Protein AF-A0A0F9A508-F1 (afdb_monomer)

Secondary structure (DSSP, 8-state):
-EEEEEEEEEEESB-TTSPBPB-TTS-B--EEEEEEGGGTTS-EEEE--GGGTT--TT-EEEEEEEEETTEEEEEPPPHHHHHHHHHHHHHHHHHHHHHHHHT-TTS--------PPPP-

pLDDT: mean 88.31, std 13.85, range [51.56, 98.31]

Solvent-accessible surface area (backbone atoms only — not comparable to full-atom values): 7259 Å² total; per-residue (Å²): 126,45,80,42,39,30,67,36,73,44,77,41,45,47,49,98,87,67,47,73,35,58,47,100,87,66,48,75,46,35,42,29,37,30,29,26,69,84,54,52,89,48,62,37,36,33,76,54,45,83,94,55,65,82,69,48,62,73,41,75,47,67,29,39,76,48,78,59,87,94,45,39,32,43,44,76,70,48,73,66,57,56,50,49,57,51,48,55,49,52,54,50,52,50,52,51,52,49,48,55,58,71,71,46,84,79,78,76,70,78,91,70,81,86,77,79,84,79,84,132

Radius of gyration: 27.11 Å; Cα contacts (8 Å, |Δi|>4): 159; chains: 1; bounding box: 56×32×94 Å

Foldseek 3Di:
DDKWAFAAKDKDQADPVRHGDADPVGDGFIKIWTDTPVNHPAIAIETDDPVCVPDDHGDIADWDWDDDPSYIYTDHDDPVNVVVVVVVVVVVVVVVVVCVVVVPPPPPPVPDDPPPDDDD

Sequence (120 aa):
MEKITITKVYRSNKDKKGILLTTSDGREYTRLALKTREHGDSWVSGFGNDKNASWKEGDIVEVVIEKKGQYINFSVPKEKDITMERLDKIEADIKELKNLINGNPAMIKDDRDTIEEVPF

Nearest PDB structures (foldseek):
  8s4s-assembly1_B  TM=3.503E-01  e=4.079E-02  Enterococcus faecalis
  2z6k-assembly1_A  TM=4.865E-01  e=4.433E+00  Homo sapiens
  7am1-assembly1_A  TM=5.044E-01  e=2.213E+00  Saccharomyces cerevisiae S288C
  5m3k-assembly1_E  TM=4.630E-01  e=3.726E+00  Pseudomonas protegens Pf-5

Structure (mmCIF, N/CA/C/O backbone):
data_AF-A0A0F9A508-F1
#
_entry.id   AF-A0A0F9A508-F1
#
loop_
_atom_site.group_PDB
_atom_site.id
_atom_site.type_symbol
_atom_site.label_atom_id
_atom_site.label_alt_id
_atom_site.label_comp_id
_atom_site.label_asym_id
_atom_site.label_entity_id
_atom_site.label_seq_id
_atom_site.pdbx_PDB_ins_code
_atom_site.Cartn_x
_atom_site.Cartn_y
_atom_site.Cartn_z
_atom_site.occupancy
_atom_site.B_iso_or_equiv
_atom_site.auth_seq_id
_atom_site.auth_comp_id
_atom_site.auth_asym_id
_atom_site.auth_atom_id
_atom_site.pdbx_PDB_model_num
ATOM 1 N N . MET A 1 1 ? 7.909 2.467 -8.683 1.00 90.62 1 MET A N 1
ATOM 2 C CA . MET A 1 1 ? 6.916 1.926 -7.719 1.00 90.62 1 MET A CA 1
ATOM 3 C C . MET A 1 1 ? 7.499 0.677 -7.056 1.00 90.62 1 MET A C 1
ATOM 5 O O . MET A 1 1 ? 8.595 0.281 -7.436 1.00 90.62 1 MET A O 1
ATOM 9 N N . GLU A 1 2 ? 6.852 0.090 -6.044 1.00 94.38 2 GLU A N 1
ATOM 10 C CA . GLU A 1 2 ? 7.335 -1.119 -5.353 1.00 94.38 2 GLU A CA 1
ATOM 11 C C . GLU A 1 2 ? 6.263 -2.218 -5.348 1.00 94.38 2 GLU A C 1
ATOM 13 O O . GLU A 1 2 ? 5.093 -1.959 -5.059 1.00 94.38 2 GLU A O 1
ATOM 18 N N . LYS A 1 3 ? 6.665 -3.454 -5.670 1.00 96.56 3 LYS A N 1
ATOM 19 C CA . LYS A 1 3 ? 5.814 -4.641 -5.534 1.00 96.56 3 LYS A CA 1
ATOM 20 C C . LYS A 1 3 ? 5.960 -5.202 -4.128 1.00 96.56 3 LYS A C 1
ATOM 22 O O . LYS A 1 3 ? 7.069 -5.530 -3.720 1.00 96.56 3 LYS A O 1
ATOM 27 N N . ILE A 1 4 ? 4.839 -5.352 -3.435 1.00 97.25 4 ILE A N 1
ATOM 28 C CA . ILE A 1 4 ? 4.780 -5.887 -2.076 1.00 97.25 4 ILE A CA 1
ATOM 29 C C . ILE A 1 4 ? 3.871 -7.111 -2.011 1.00 97.25 4 ILE A C 1
ATOM 31 O O . ILE A 1 4 ? 2.862 -7.196 -2.713 1.00 97.25 4 ILE A O 1
ATOM 35 N N . THR A 1 5 ? 4.211 -8.044 -1.130 1.00 98.31 5 THR A N 1
ATOM 36 C CA . THR A 1 5 ? 3.437 -9.251 -0.848 1.00 98.31 5 THR A CA 1
ATOM 37 C C . THR A 1 5 ? 2.717 -9.079 0.480 1.00 98.31 5 THR A C 1
ATOM 39 O O . THR A 1 5 ? 3.358 -8.994 1.531 1.00 98.31 5 THR A O 1
ATOM 42 N N . ILE A 1 6 ? 1.387 -9.055 0.463 1.00 98.31 6 ILE A N 1
ATOM 43 C CA . ILE A 1 6 ? 0.576 -8.836 1.662 1.00 98.31 6 ILE A CA 1
ATOM 44 C C . ILE A 1 6 ? 0.590 -10.092 2.537 1.00 98.31 6 ILE A C 1
ATOM 46 O O . ILE A 1 6 ? 0.216 -11.176 2.100 1.00 98.31 6 ILE A O 1
ATOM 50 N N . THR A 1 7 ? 0.974 -9.944 3.803 1.00 98.31 7 THR A N 1
ATOM 51 C CA . THR A 1 7 ? 0.959 -11.030 4.798 1.00 98.31 7 THR A CA 1
ATOM 52 C C . THR A 1 7 ? -0.114 -10.845 5.861 1.00 98.31 7 THR A C 1
ATOM 54 O O . THR A 1 7 ? -0.516 -11.821 6.482 1.00 98.31 7 THR A O 1
ATOM 57 N N . LYS A 1 8 ? -0.590 -9.612 6.079 1.00 98.12 8 LYS A N 1
ATOM 58 C CA . LYS A 1 8 ? -1.731 -9.324 6.956 1.00 98.12 8 LYS A CA 1
ATOM 59 C C . LYS A 1 8 ? -2.471 -8.077 6.507 1.00 98.12 8 LYS A C 1
ATOM 61 O O . LYS A 1 8 ? -1.827 -7.091 6.153 1.00 98.12 8 LYS A O 1
ATOM 66 N N . VAL A 1 9 ? -3.800 -8.089 6.601 1.00 97.75 9 VAL A N 1
ATOM 67 C CA . VAL A 1 9 ? -4.651 -6.928 6.294 1.00 97.75 9 VAL A CA 1
ATOM 68 C C . VAL A 1 9 ? -5.417 -6.483 7.532 1.00 97.75 9 VAL A C 1
ATOM 70 O O . VAL A 1 9 ? -6.049 -7.284 8.215 1.00 97.75 9 VAL A O 1
ATOM 73 N N . TYR A 1 10 ? -5.400 -5.183 7.807 1.00 97.00 10 TYR A N 1
ATOM 74 C CA . TYR A 1 10 ? -6.222 -4.563 8.837 1.00 97.00 10 TYR A CA 1
ATOM 75 C C . TYR A 1 10 ? -6.935 -3.330 8.280 1.00 97.00 10 TYR A C 1
ATOM 77 O O . TYR A 1 10 ? -6.307 -2.447 7.695 1.00 97.00 10 TYR A O 1
ATOM 85 N N . ARG A 1 11 ? -8.253 -3.256 8.492 1.00 96.75 11 ARG A N 1
ATOM 86 C CA . ARG A 1 11 ? -9.100 -2.129 8.085 1.00 96.75 11 ARG A CA 1
ATOM 87 C C . ARG A 1 11 ? -9.867 -1.596 9.284 1.00 96.75 11 ARG A C 1
ATOM 89 O O . ARG A 1 11 ? -10.423 -2.374 10.053 1.00 96.75 11 ARG A O 1
ATOM 96 N N . SER A 1 12 ? -9.906 -0.278 9.439 1.00 96.50 12 SER A N 1
ATOM 97 C CA . SER A 1 12 ? -10.772 0.377 10.423 1.00 96.50 12 SER A CA 1
ATOM 98 C C . SER A 1 12 ? -11.120 1.787 9.977 1.00 96.50 12 SER A C 1
ATOM 100 O O . SER A 1 12 ? -10.249 2.516 9.513 1.00 96.50 12 SER A O 1
ATOM 102 N N . ASN A 1 13 ? -12.373 2.184 10.165 1.00 96.44 13 ASN A N 1
ATOM 103 C CA . ASN A 1 13 ? -12.838 3.565 10.022 1.00 96.44 13 ASN A CA 1
ATOM 104 C C . ASN A 1 13 ? -12.975 4.278 11.376 1.00 96.44 13 ASN A C 1
ATOM 106 O O . ASN A 1 13 ? -13.421 5.419 11.422 1.00 96.44 13 ASN A O 1
ATOM 110 N N . LYS A 1 14 ? -12.613 3.610 12.476 1.00 96.00 14 LYS A N 1
ATOM 111 C CA . LYS A 1 14 ? -12.703 4.142 13.837 1.00 96.00 14 LYS A CA 1
ATOM 112 C C . LYS A 1 14 ? -11.381 4.022 14.584 1.00 96.00 14 LYS A C 1
ATOM 114 O O . LYS A 1 14 ? -10.562 3.134 14.313 1.00 96.00 14 LYS A O 1
ATOM 119 N N . ASP A 1 15 ? -11.186 4.922 15.536 1.00 92.50 15 ASP A N 1
ATOM 120 C CA . ASP A 1 15 ? -10.102 4.865 16.506 1.00 92.50 15 ASP A CA 1
ATOM 121 C C . ASP A 1 15 ? -10.411 3.888 17.662 1.00 92.50 15 ASP A C 1
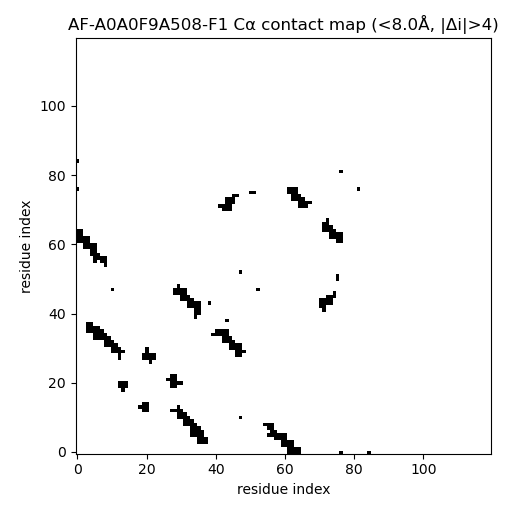ATOM 123 O O . ASP A 1 15 ? -11.439 3.208 17.690 1.00 92.50 15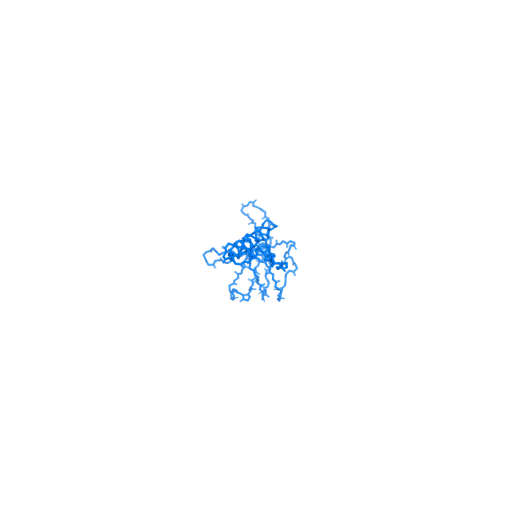 ASP A O 1
ATOM 127 N N . LYS A 1 16 ? -9.507 3.811 18.647 1.00 91.06 16 LYS A N 1
ATOM 128 C CA . LYS A 1 16 ? -9.655 2.926 19.819 1.00 91.06 16 LYS A CA 1
ATOM 129 C C . LYS A 1 16 ? -10.833 3.296 20.733 1.00 91.06 16 LYS A C 1
ATOM 131 O O . LYS A 1 16 ? -11.231 2.471 21.546 1.00 91.06 16 LYS A O 1
ATOM 136 N N . LYS A 1 17 ? -11.350 4.522 20.637 1.00 93.38 17 LYS A N 1
ATOM 137 C CA . LYS A 1 17 ? -12.487 5.031 21.414 1.00 93.38 17 LYS A CA 1
ATOM 138 C C . LYS A 1 17 ? -13.805 4.922 20.638 1.00 93.38 17 LYS A C 1
ATOM 140 O O . LYS A 1 17 ? -14.846 5.303 21.160 1.00 93.38 17 LYS A O 1
ATOM 145 N N . GLY A 1 18 ? -13.770 4.400 19.409 1.00 92.31 18 GLY A N 1
ATOM 146 C CA . GLY A 1 18 ? -14.934 4.274 18.536 1.00 92.31 18 GLY A CA 1
ATOM 147 C C . GLY A 1 18 ? -15.273 5.543 17.750 1.00 92.31 18 GLY A C 1
ATOM 148 O O . GLY A 1 18 ? -16.313 5.569 17.090 1.00 92.31 18 GLY A O 1
ATOM 149 N N . ILE A 1 19 ? -14.415 6.568 17.789 1.00 93.25 19 ILE A N 1
ATOM 150 C CA . ILE A 1 19 ? -14.590 7.823 17.050 1.00 93.25 19 ILE A CA 1
ATOM 151 C C . ILE A 1 19 ? -14.167 7.602 15.597 1.00 93.25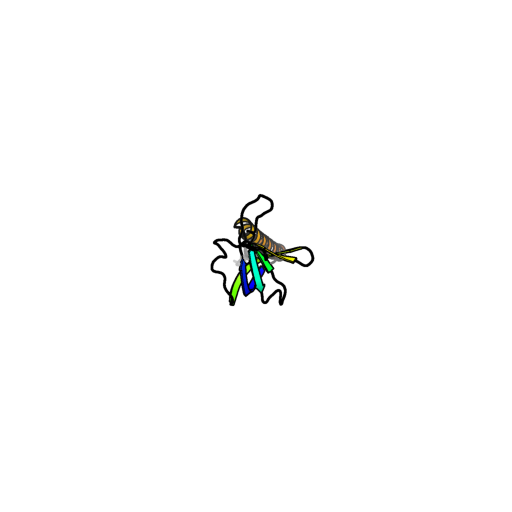 19 ILE A C 1
ATOM 153 O O . ILE A 1 19 ? -13.159 6.941 15.340 1.00 93.25 19 ILE A O 1
ATOM 157 N N . LEU A 1 20 ? -14.938 8.135 14.645 1.00 96.38 20 LEU A N 1
ATOM 158 C CA . LEU A 1 20 ? -14.635 8.028 13.217 1.00 96.38 20 LEU A CA 1
ATOM 159 C C . LEU A 1 20 ? -13.305 8.707 12.883 1.00 96.38 20 LEU A C 1
ATOM 161 O O . LEU A 1 20 ? -12.988 9.785 13.383 1.00 96.38 20 LEU A O 1
ATOM 165 N N . LEU A 1 21 ? -12.523 8.053 12.031 1.00 94.75 21 LEU A N 1
ATOM 166 C CA . LEU A 1 21 ? -11.269 8.594 11.535 1.00 94.75 21 LEU A CA 1
ATOM 167 C C . LEU A 1 21 ? -11.562 9.649 10.472 1.00 94.75 21 LEU A C 1
ATOM 169 O O . LEU A 1 21 ? -12.164 9.343 9.443 1.00 94.75 21 LEU A O 1
ATOM 173 N N . THR A 1 22 ? -11.091 10.870 10.709 1.00 95.69 22 THR A N 1
ATOM 174 C CA . THR A 1 22 ? -11.237 11.995 9.786 1.00 95.69 22 THR A CA 1
ATOM 175 C C . THR A 1 22 ? -9.880 12.524 9.339 1.00 95.69 22 THR A C 1
ATOM 177 O O . THR A 1 22 ? -8.893 12.514 10.080 1.00 95.69 22 THR A O 1
ATOM 180 N N . THR A 1 23 ? -9.803 12.933 8.080 1.00 92.62 23 THR A N 1
ATOM 181 C CA . THR A 1 23 ? -8.659 13.645 7.514 1.00 92.62 23 THR A CA 1
ATOM 182 C C . THR A 1 23 ? -8.593 15.071 8.064 1.00 92.62 23 THR A C 1
ATOM 184 O O . THR A 1 23 ? -9.525 15.558 8.703 1.00 92.62 23 THR A O 1
ATOM 187 N N . SER A 1 24 ? -7.493 15.780 7.802 1.00 91.00 24 SER A N 1
ATOM 188 C CA . SER A 1 24 ? -7.312 17.166 8.262 1.00 91.00 24 SER A CA 1
ATOM 189 C C . SER A 1 24 ? -8.373 18.137 7.734 1.00 91.00 24 SER A C 1
ATOM 191 O O . SER A 1 24 ? -8.638 19.152 8.363 1.00 91.00 24 SER A O 1
ATOM 193 N N . ASP A 1 25 ? -8.974 17.832 6.584 1.00 93.00 25 ASP A N 1
ATOM 194 C CA . ASP A 1 25 ? -10.078 18.575 5.971 1.00 93.00 25 ASP A CA 1
ATOM 195 C C . ASP A 1 25 ? -11.470 18.046 6.373 1.00 93.00 25 ASP A C 1
ATOM 197 O O . ASP A 1 25 ? -12.475 18.467 5.810 1.00 93.00 25 ASP A O 1
ATOM 201 N N . GLY A 1 26 ? -11.547 17.134 7.349 1.00 92.75 26 GLY A N 1
ATOM 202 C CA . GLY A 1 26 ? -12.799 16.682 7.962 1.00 92.75 26 GLY A CA 1
ATOM 203 C C . GLY A 1 26 ? -13.508 15.523 7.259 1.00 92.75 26 GLY A C 1
ATOM 204 O O . GLY A 1 26 ? -14.578 15.119 7.707 1.00 92.75 26 GLY A O 1
ATOM 205 N N . ARG A 1 27 ? -12.939 14.951 6.191 1.00 93.88 27 ARG A N 1
ATOM 206 C CA . ARG A 1 27 ? -13.537 13.801 5.495 1.00 93.88 27 ARG A CA 1
ATOM 207 C C . ARG A 1 27 ? -13.264 12.507 6.247 1.00 93.88 27 ARG A C 1
ATOM 209 O O . ARG A 1 27 ? -12.141 12.242 6.668 1.00 93.88 27 ARG A O 1
ATOM 216 N N . GLU A 1 28 ? -14.283 11.672 6.377 1.00 96.19 28 GLU A N 1
ATOM 217 C CA . GLU A 1 28 ? -14.122 10.339 6.948 1.00 96.19 28 GLU A CA 1
ATOM 218 C C . GLU A 1 28 ? -13.298 9.441 6.022 1.00 96.19 28 GLU A C 1
ATOM 220 O O . GLU A 1 28 ? -13.413 9.512 4.796 1.00 96.19 28 GLU A O 1
ATOM 225 N N . TYR A 1 29 ? -12.470 8.573 6.603 1.00 95.31 29 TYR A N 1
ATOM 226 C CA . TYR A 1 29 ? -11.690 7.615 5.830 1.00 95.31 29 TYR A CA 1
ATOM 227 C C . TYR A 1 29 ? -11.587 6.251 6.509 1.00 95.31 29 TYR A C 1
ATOM 229 O O . TYR A 1 29 ? -11.649 6.107 7.730 1.00 95.31 29 TYR A O 1
ATOM 237 N N . THR A 1 30 ? -11.365 5.224 5.689 1.00 96.81 30 THR A N 1
ATOM 238 C CA . THR A 1 30 ? -10.969 3.902 6.176 1.00 96.81 30 THR A CA 1
ATOM 239 C C . THR A 1 30 ? -9.454 3.813 6.169 1.00 96.81 30 THR A C 1
ATOM 241 O O . THR A 1 30 ? -8.818 3.942 5.124 1.00 96.81 30 THR A O 1
ATOM 244 N N . ARG A 1 31 ? -8.854 3.567 7.330 1.00 96.00 31 ARG A N 1
ATOM 245 C CA . ARG A 1 31 ? -7.439 3.221 7.434 1.00 96.00 31 ARG A CA 1
ATOM 246 C C . ARG A 1 31 ? -7.235 1.793 6.948 1.00 96.00 31 ARG A C 1
ATOM 248 O O . ARG A 1 31 ? -7.912 0.886 7.429 1.00 96.00 31 ARG A O 1
ATOM 255 N N . LEU A 1 32 ? -6.266 1.602 6.060 1.00 97.62 32 LEU A N 1
ATOM 256 C CA . LEU A 1 32 ? -5.768 0.301 5.632 1.00 97.62 32 LEU A CA 1
ATOM 257 C C . LEU A 1 32 ? -4.329 0.154 6.128 1.00 97.62 32 LEU A C 1
ATOM 259 O O . LEU A 1 32 ? -3.462 0.934 5.750 1.00 97.62 32 LEU A O 1
ATOM 263 N N . ALA A 1 33 ? -4.078 -0.820 6.995 1.00 97.06 33 ALA A N 1
ATOM 264 C CA . ALA A 1 33 ? -2.737 -1.166 7.446 1.00 97.06 33 ALA A CA 1
ATOM 265 C C . ALA A 1 33 ? -2.400 -2.579 6.974 1.00 97.06 33 ALA A C 1
ATOM 267 O O . ALA A 1 33 ? -3.204 -3.501 7.127 1.00 97.06 33 ALA A O 1
ATOM 268 N N . LEU A 1 34 ? -1.214 -2.735 6.401 1.00 98.00 34 LEU A N 1
ATOM 269 C CA . LEU A 1 34 ? -0.727 -3.985 5.841 1.00 98.00 34 LEU A CA 1
ATOM 270 C C . LEU A 1 34 ? 0.531 -4.419 6.589 1.00 98.00 34 LEU A C 1
ATOM 272 O O . LEU A 1 34 ? 1.397 -3.588 6.862 1.00 98.00 34 LEU A O 1
ATOM 276 N N . LYS A 1 35 ? 0.654 -5.711 6.893 1.00 98.00 35 LYS A N 1
ATOM 277 C CA . LYS A 1 35 ? 1.983 -6.318 7.000 1.00 98.00 35 LYS A CA 1
ATOM 278 C C . LYS A 1 35 ? 2.349 -6.879 5.639 1.00 98.00 35 LYS A C 1
ATOM 280 O O . LYS A 1 35 ? 1.488 -7.390 4.920 1.00 98.00 35 LYS A O 1
ATOM 285 N N . THR A 1 36 ? 3.623 -6.769 5.304 1.00 97.81 36 THR A N 1
ATOM 286 C CA . THR A 1 36 ? 4.156 -7.169 4.002 1.00 97.81 36 THR A CA 1
ATOM 287 C C . THR A 1 36 ? 5.435 -7.953 4.197 1.00 97.81 36 THR A C 1
ATOM 289 O O . THR A 1 36 ? 6.177 -7.672 5.139 1.00 97.81 36 THR A O 1
ATOM 292 N N . ARG A 1 37 ? 5.738 -8.879 3.290 1.00 97.75 37 ARG A N 1
ATOM 293 C CA . ARG A 1 37 ? 6.988 -9.649 3.341 1.00 97.75 37 ARG A CA 1
ATOM 294 C C . ARG A 1 37 ? 8.223 -8.737 3.302 1.00 97.75 37 ARG A C 1
ATOM 296 O O . ARG A 1 37 ? 9.186 -8.981 4.017 1.00 97.75 37 ARG A O 1
ATOM 303 N N . GLU A 1 38 ? 8.159 -7.669 2.518 1.00 97.31 38 GLU A N 1
ATOM 304 C CA . GLU A 1 38 ? 9.256 -6.753 2.188 1.00 97.31 38 GLU A CA 1
ATOM 305 C C . GLU A 1 38 ? 9.577 -5.766 3.324 1.00 97.31 38 GLU A C 1
ATOM 307 O O . GLU A 1 38 ? 10.690 -5.252 3.422 1.00 97.31 38 GLU A O 1
ATOM 312 N N . HIS A 1 39 ? 8.621 -5.536 4.228 1.00 95.19 39 HIS A N 1
ATOM 313 C CA . HIS A 1 39 ? 8.783 -4.655 5.392 1.00 95.19 39 HIS A CA 1
ATOM 314 C C . HIS A 1 39 ? 8.680 -5.391 6.740 1.00 95.19 39 HIS A C 1
ATOM 316 O O . HIS A 1 39 ? 8.585 -4.755 7.791 1.00 95.19 39 HIS A O 1
ATOM 322 N N . GLY A 1 40 ? 8.736 -6.728 6.721 1.00 93.00 40 GLY A N 1
ATOM 323 C CA . GLY A 1 40 ? 8.792 -7.574 7.912 1.00 93.00 40 GLY A CA 1
ATOM 324 C C . GLY A 1 40 ? 7.644 -7.319 8.892 1.00 93.00 40 GLY A C 1
ATOM 325 O O . GLY A 1 40 ? 6.466 -7.450 8.554 1.00 93.00 40 GLY A O 1
ATOM 326 N N . ASP A 1 41 ? 7.993 -6.969 10.131 1.00 93.69 41 ASP A N 1
ATOM 327 C CA . ASP A 1 41 ? 7.023 -6.732 11.203 1.00 93.69 41 ASP A CA 1
ATOM 328 C C . ASP A 1 41 ? 6.441 -5.318 11.248 1.00 93.69 41 ASP A C 1
ATOM 330 O O . ASP A 1 41 ? 5.476 -5.078 11.985 1.00 93.69 41 ASP A O 1
ATOM 334 N N . SER A 1 42 ? 6.990 -4.390 10.464 1.00 95.25 42 SER A N 1
ATOM 335 C CA . SER A 1 42 ? 6.478 -3.028 10.379 1.00 95.25 42 SER A CA 1
ATOM 336 C C . SER A 1 42 ? 5.137 -2.993 9.651 1.00 95.25 42 SER A C 1
ATOM 338 O O . SER A 1 42 ? 4.933 -3.639 8.624 1.00 95.25 42 SER A O 1
ATOM 340 N N . TRP A 1 43 ? 4.212 -2.193 10.178 1.00 96.75 43 TRP A N 1
ATOM 341 C CA . TRP A 1 43 ? 2.950 -1.917 9.503 1.00 96.75 43 TRP A CA 1
ATOM 342 C C . TRP A 1 43 ? 3.133 -0.825 8.454 1.00 96.75 43 TRP A C 1
ATOM 344 O O . TRP A 1 43 ? 3.637 0.258 8.753 1.00 96.75 43 TRP A O 1
ATOM 354 N N . VAL A 1 44 ? 2.646 -1.099 7.250 1.00 97.31 44 VAL A N 1
ATOM 355 C CA . VAL A 1 44 ? 2.589 -0.165 6.128 1.00 97.31 44 VAL A CA 1
ATOM 356 C C . VAL A 1 44 ? 1.179 0.413 6.072 1.00 97.31 44 VAL A C 1
ATOM 358 O O . VAL A 1 44 ? 0.210 -0.322 5.882 1.00 97.31 44 VAL A O 1
ATOM 361 N N . SER A 1 45 ? 1.037 1.716 6.296 1.00 96.44 45 SER A N 1
ATOM 362 C CA . SER A 1 45 ? -0.274 2.364 6.454 1.00 96.44 45 SER A CA 1
ATOM 363 C C . SER A 1 45 ? -0.687 3.167 5.223 1.00 96.44 45 SER A C 1
ATOM 365 O O . SER A 1 45 ? 0.119 3.859 4.617 1.00 96.44 45 SER A O 1
ATOM 367 N N . GLY A 1 46 ? -1.963 3.123 4.867 1.00 96.25 46 GLY A N 1
ATOM 368 C CA . GLY A 1 46 ? -2.517 3.868 3.744 1.00 96.25 46 GLY A CA 1
ATOM 369 C C . GLY A 1 46 ? -4.025 4.062 3.871 1.00 96.25 46 GLY A C 1
ATOM 370 O O . GLY A 1 46 ? -4.646 3.716 4.883 1.00 96.25 46 GLY A O 1
ATOM 371 N N . PHE A 1 47 ? -4.621 4.624 2.824 1.00 96.25 47 PHE A N 1
ATOM 372 C CA . PHE A 1 47 ? -6.062 4.859 2.743 1.00 96.25 47 PHE A CA 1
ATOM 373 C C . PHE A 1 47 ? -6.767 3.715 2.011 1.00 96.25 47 PHE A C 1
ATOM 375 O O . PHE A 1 47 ? -6.361 3.313 0.919 1.00 96.25 47 PHE A O 1
ATOM 382 N N . GLY A 1 48 ? -7.848 3.211 2.603 1.00 95.38 48 GLY A N 1
ATOM 383 C CA . GLY A 1 48 ? -8.773 2.291 1.951 1.00 95.38 48 GLY A CA 1
ATOM 384 C C . GLY A 1 48 ? -9.591 3.003 0.871 1.00 95.38 48 GLY A C 1
ATOM 385 O O . GLY A 1 48 ? -10.084 4.104 1.103 1.00 95.38 48 GLY A O 1
ATOM 386 N N . ASN A 1 49 ? -9.719 2.383 -0.300 1.00 94.50 49 ASN A N 1
ATOM 387 C CA . ASN A 1 49 ? -10.523 2.856 -1.430 1.00 94.50 49 ASN A CA 1
ATOM 388 C C . ASN A 1 49 ? -10.934 1.674 -2.325 1.00 94.50 49 ASN A C 1
ATOM 390 O O . ASN A 1 49 ? -10.508 0.542 -2.095 1.00 94.50 49 ASN A O 1
ATOM 394 N N . ASP A 1 50 ? -11.709 1.939 -3.375 1.00 94.25 50 ASP A N 1
ATOM 395 C CA . ASP A 1 50 ? -12.235 0.898 -4.269 1.00 94.25 50 ASP A CA 1
ATOM 396 C C . ASP A 1 50 ? -11.135 0.063 -4.941 1.00 94.25 50 ASP A C 1
ATOM 398 O O . ASP A 1 50 ? -11.279 -1.148 -5.095 1.00 94.25 50 ASP A O 1
ATOM 402 N N . LYS A 1 51 ? -9.988 0.676 -5.270 1.00 93.75 51 LYS A N 1
ATOM 403 C CA . LYS A 1 51 ? -8.863 -0.016 -5.925 1.00 93.75 51 LYS A CA 1
ATOM 404 C C . LYS A 1 51 ? -8.177 -1.035 -5.021 1.00 93.75 51 LYS A C 1
ATOM 406 O O . LYS A 1 51 ? -7.518 -1.943 -5.516 1.00 93.75 51 LYS A O 1
ATOM 411 N N . ASN A 1 52 ? -8.293 -0.866 -3.706 1.00 96.19 52 ASN A N 1
ATOM 412 C CA . ASN A 1 52 ? -7.693 -1.763 -2.729 1.00 96.19 52 ASN A CA 1
ATOM 413 C C . ASN A 1 52 ? -8.725 -2.453 -1.838 1.00 96.19 52 ASN A C 1
ATOM 415 O O . ASN A 1 52 ? -8.335 -3.086 -0.861 1.00 96.19 52 ASN A O 1
ATOM 419 N N . ALA A 1 53 ? -10.021 -2.357 -2.144 1.00 95.38 53 ALA A N 1
ATOM 420 C CA . ALA A 1 53 ? -11.086 -2.934 -1.328 1.00 95.38 53 ALA A C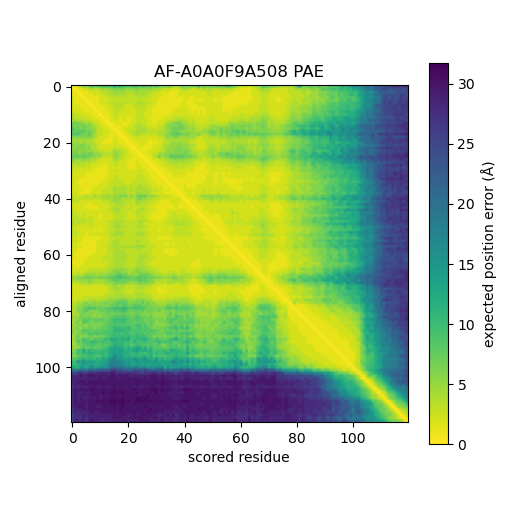A 1
ATOM 421 C C . ALA A 1 53 ? -10.993 -4.466 -1.258 1.00 95.38 53 ALA A C 1
ATOM 423 O O . ALA A 1 53 ? -11.209 -5.048 -0.196 1.00 95.38 53 ALA A O 1
ATOM 424 N N . SER A 1 54 ? -10.603 -5.104 -2.364 1.00 96.75 54 SER A N 1
ATOM 425 C CA . SER A 1 54 ? -10.493 -6.560 -2.494 1.00 96.75 54 SER A CA 1
ATOM 426 C C . SER A 1 54 ? -9.157 -7.147 -2.032 1.00 96.75 54 SER A C 1
ATOM 428 O O . SER A 1 54 ? -9.013 -8.369 -2.049 1.00 96.75 54 SER A O 1
ATOM 430 N N . TRP A 1 55 ? -8.185 -6.315 -1.637 1.00 97.69 55 TRP A N 1
ATOM 431 C CA . TRP A 1 55 ? -6.867 -6.799 -1.220 1.00 97.69 55 TRP A CA 1
ATOM 432 C C . TRP A 1 55 ? -6.963 -7.666 0.030 1.00 97.69 55 TRP A C 1
ATOM 434 O O . TRP A 1 55 ? -7.571 -7.262 1.033 1.00 97.69 55 TRP A O 1
ATOM 444 N N . LYS A 1 56 ? -6.298 -8.818 -0.031 1.00 97.94 56 LYS A N 1
ATOM 445 C CA . LYS A 1 56 ? -6.262 -9.844 1.013 1.00 97.94 56 LYS A CA 1
ATOM 446 C C . LYS A 1 56 ? -4.847 -10.396 1.200 1.00 97.94 56 LYS A C 1
ATOM 448 O O . LYS A 1 56 ? -3.921 -10.079 0.459 1.00 97.94 56 LYS A O 1
ATOM 453 N N . GLU A 1 57 ? -4.679 -11.206 2.238 1.00 98.12 57 GLU A N 1
ATOM 454 C CA . GLU A 1 57 ? -3.420 -11.900 2.517 1.00 98.12 57 GLU A CA 1
ATOM 455 C C . GLU A 1 57 ? -3.038 -12.825 1.350 1.00 98.12 57 GLU A C 1
ATOM 457 O O . GLU A 1 57 ? -3.889 -13.518 0.793 1.00 98.12 57 GLU A O 1
ATOM 462 N N . GLY A 1 58 ? -1.758 -12.822 0.978 1.00 97.94 58 GLY A N 1
ATOM 463 C CA . GLY A 1 58 ? -1.208 -13.565 -0.156 1.00 97.94 58 GLY A CA 1
ATOM 464 C C . GLY A 1 58 ? -1.162 -12.786 -1.473 1.00 97.94 58 GLY A C 1
ATOM 465 O O . GLY A 1 58 ? -0.405 -13.178 -2.361 1.00 97.94 58 GLY A O 1
ATOM 466 N N . ASP A 1 59 ? -1.904 -11.682 -1.605 1.00 98.25 59 ASP A N 1
ATOM 467 C CA . ASP A 1 59 ? -1.872 -10.871 -2.823 1.00 98.25 59 ASP A CA 1
ATOM 468 C C . ASP A 1 59 ? -0.505 -10.189 -3.003 1.00 98.25 59 ASP A C 1
ATOM 470 O O . ASP A 1 59 ? 0.114 -9.713 -2.045 1.00 98.25 59 ASP A O 1
ATOM 474 N N . ILE A 1 60 ? -0.064 -10.099 -4.260 1.00 97.88 60 ILE A N 1
ATOM 475 C CA . ILE A 1 60 ? 1.078 -9.280 -4.674 1.00 97.88 60 ILE A CA 1
ATOM 476 C C . ILE A 1 60 ? 0.520 -8.026 -5.339 1.00 97.88 60 ILE A C 1
ATOM 478 O O . ILE A 1 60 ? -0.190 -8.117 -6.342 1.00 97.88 60 ILE A O 1
ATOM 482 N N . VAL A 1 61 ? 0.837 -6.859 -4.787 1.00 96.62 61 VAL A N 1
ATOM 483 C CA . VAL A 1 61 ? 0.298 -5.570 -5.237 1.00 96.62 61 VAL A CA 1
ATOM 484 C C . VAL A 1 61 ? 1.417 -4.569 -5.478 1.00 96.62 61 VAL A C 1
ATOM 486 O O . VAL A 1 61 ? 2.487 -4.661 -4.883 1.00 96.62 61 VAL A O 1
ATOM 489 N N . GLU A 1 62 ? 1.173 -3.605 -6.358 1.00 95.94 62 GLU A N 1
ATOM 490 C CA . GLU A 1 62 ? 2.112 -2.523 -6.645 1.00 95.94 62 GLU A CA 1
ATOM 491 C C . GLU A 1 62 ? 1.665 -1.235 -5.953 1.00 95.94 62 GLU A C 1
ATOM 493 O O . GLU A 1 62 ? 0.513 -0.808 -6.076 1.00 95.94 62 GLU A O 1
ATOM 498 N N . VAL A 1 63 ? 2.578 -0.628 -5.196 1.00 96.12 63 VAL A N 1
ATOM 499 C CA . VAL A 1 63 ? 2.324 0.559 -4.377 1.00 96.12 63 VAL A CA 1
ATOM 500 C C . VAL A 1 63 ? 3.461 1.567 -4.472 1.00 96.12 63 VAL A C 1
ATOM 502 O O . VAL A 1 63 ? 4.586 1.250 -4.852 1.00 96.12 63 VAL A O 1
ATOM 505 N N . VAL A 1 64 ? 3.175 2.809 -4.098 1.00 95.25 64 VAL A N 1
ATOM 506 C CA . VAL A 1 64 ? 4.202 3.818 -3.824 1.00 95.25 64 VAL A CA 1
ATOM 507 C C . VAL A 1 64 ? 4.445 3.837 -2.321 1.00 95.25 64 VAL A C 1
ATOM 509 O O . VAL A 1 64 ? 3.519 4.143 -1.570 1.00 95.25 64 VAL A O 1
ATOM 512 N N . ILE A 1 65 ? 5.664 3.512 -1.884 1.00 95.44 65 ILE A N 1
ATOM 513 C CA . ILE A 1 65 ? 6.066 3.530 -0.472 1.00 95.44 65 ILE A CA 1
ATOM 514 C C . ILE A 1 65 ? 6.664 4.893 -0.107 1.00 95.44 65 ILE A C 1
ATOM 516 O O . ILE A 1 65 ? 7.587 5.378 -0.757 1.00 95.44 65 ILE A O 1
ATOM 520 N N . GLU A 1 66 ? 6.182 5.484 0.986 1.00 95.44 66 GLU A N 1
ATOM 521 C CA . GLU A 1 66 ? 6.707 6.719 1.572 1.00 95.44 66 GLU A CA 1
ATOM 522 C C . GLU A 1 66 ? 7.128 6.486 3.027 1.00 95.44 66 GLU A C 1
ATOM 524 O O . GLU A 1 66 ? 6.303 6.171 3.889 1.00 95.44 66 GLU A O 1
ATOM 529 N N . LYS A 1 67 ? 8.411 6.699 3.337 1.00 94.88 67 LYS A N 1
ATOM 530 C CA . LYS A 1 67 ? 8.941 6.580 4.705 1.00 94.88 67 LYS A CA 1
ATOM 531 C C . LYS A 1 67 ? 9.030 7.959 5.359 1.00 94.88 67 LYS A C 1
ATOM 533 O O . LYS A 1 67 ? 9.662 8.861 4.818 1.00 94.88 67 LYS A O 1
ATOM 538 N N . LYS A 1 68 ? 8.405 8.127 6.529 1.00 91.56 68 LYS A N 1
ATOM 539 C CA . LYS A 1 68 ? 8.431 9.367 7.329 1.00 91.56 68 LYS A CA 1
ATOM 540 C C . LYS A 1 68 ? 8.818 9.033 8.767 1.00 91.56 68 LYS A C 1
ATOM 542 O O . LYS A 1 68 ? 7.977 8.646 9.579 1.00 91.56 68 LYS A O 1
ATOM 547 N N . GLY A 1 69 ? 10.109 9.156 9.073 1.00 90.44 69 GLY A N 1
ATOM 548 C CA . GLY A 1 69 ? 10.664 8.714 10.354 1.00 90.44 69 GLY A CA 1
ATOM 549 C C . GLY A 1 69 ? 10.457 7.210 10.546 1.00 90.44 69 GLY A C 1
ATOM 550 O O . GLY A 1 69 ? 10.850 6.418 9.697 1.00 90.44 69 GLY A O 1
ATOM 551 N N . GLN A 1 70 ? 9.797 6.829 11.641 1.00 89.25 70 GLN A N 1
ATOM 552 C CA . GLN A 1 70 ? 9.477 5.430 11.958 1.00 89.25 70 GLN A CA 1
ATOM 553 C C . GLN A 1 70 ? 8.254 4.870 11.209 1.00 89.25 70 GLN A C 1
ATOM 555 O O . GLN A 1 70 ? 7.949 3.685 11.332 1.00 89.25 70 GLN A O 1
ATOM 560 N N . TYR A 1 71 ? 7.517 5.710 10.478 1.00 91.38 71 TYR A N 1
ATOM 561 C CA . TYR A 1 71 ? 6.279 5.312 9.816 1.00 91.38 71 TYR A CA 1
ATOM 562 C C . TYR A 1 71 ? 6.524 4.979 8.348 1.00 91.38 71 TYR A C 1
ATOM 564 O O . TYR A 1 71 ? 7.118 5.772 7.612 1.00 91.38 71 TYR A O 1
ATOM 572 N N . ILE A 1 72 ? 6.006 3.830 7.918 1.00 96.31 72 ILE A N 1
ATOM 573 C CA . ILE A 1 72 ? 5.970 3.422 6.516 1.00 96.31 72 ILE A CA 1
ATOM 574 C C . ILE A 1 72 ? 4.538 3.612 6.028 1.00 96.31 72 ILE A C 1
ATOM 576 O O . ILE A 1 72 ? 3.604 3.017 6.570 1.00 96.31 72 ILE A O 1
ATOM 580 N N . ASN A 1 73 ? 4.362 4.465 5.027 1.00 96.94 73 ASN A N 1
ATOM 581 C CA . ASN A 1 73 ? 3.076 4.697 4.393 1.00 96.94 73 ASN A CA 1
ATOM 582 C C . ASN A 1 73 ? 3.085 4.169 2.963 1.00 96.94 73 ASN A C 1
ATOM 584 O O . ASN A 1 73 ? 4.145 4.058 2.349 1.00 96.94 73 ASN A O 1
ATOM 588 N N . PHE A 1 74 ? 1.904 3.879 2.430 1.00 96.81 74 PHE A N 1
ATOM 589 C CA . PHE A 1 74 ? 1.738 3.553 1.024 1.00 96.81 74 PHE A CA 1
ATOM 590 C C . PHE A 1 74 ? 0.588 4.330 0.389 1.00 96.81 74 PHE A C 1
ATOM 592 O O . PHE A 1 74 ? -0.381 4.719 1.049 1.00 96.81 74 PHE A O 1
ATOM 599 N N . SER A 1 75 ? 0.670 4.493 -0.926 1.00 95.31 75 SER A N 1
ATOM 600 C CA . SER A 1 75 ? -0.454 4.904 -1.760 1.00 95.31 75 SER A CA 1
ATOM 601 C C . SER A 1 75 ? -0.587 3.998 -2.983 1.00 95.31 75 SER A C 1
ATOM 603 O O . SER A 1 75 ? 0.381 3.380 -3.432 1.00 95.31 75 SER A O 1
ATOM 605 N N . VAL A 1 76 ? -1.815 3.875 -3.494 1.00 94.00 76 VAL A N 1
ATOM 606 C CA . VAL A 1 76 ? -2.067 3.188 -4.766 1.00 94.00 76 VAL A CA 1
ATOM 607 C C . VAL A 1 76 ? -1.583 4.108 -5.891 1.00 94.00 76 VAL A C 1
ATOM 609 O O . VAL A 1 76 ? -1.981 5.279 -5.882 1.00 94.00 76 VAL A O 1
ATOM 612 N N . PRO A 1 77 ? -0.780 3.615 -6.852 1.00 91.75 77 PRO A N 1
ATOM 613 C CA . PRO A 1 77 ? -0.267 4.439 -7.934 1.00 91.75 77 PRO A CA 1
ATOM 614 C C . PRO A 1 77 ? -1.385 5.144 -8.698 1.00 91.75 77 PRO A C 1
ATOM 616 O O . PRO A 1 77 ? -2.425 4.556 -9.027 1.00 91.75 77 PRO A O 1
ATOM 619 N N . LYS A 1 78 ? -1.175 6.425 -8.986 1.00 90.19 78 LYS A N 1
ATOM 620 C CA . LYS A 1 78 ? -2.042 7.191 -9.878 1.00 90.19 78 LYS A CA 1
ATOM 621 C C . LYS A 1 78 ? -1.608 6.942 -11.317 1.00 90.19 78 LYS A C 1
ATOM 623 O O . LYS A 1 78 ? -0.466 6.585 -11.587 1.00 90.19 78 LYS A O 1
ATOM 628 N N . GLU A 1 79 ? -2.505 7.191 -12.266 1.00 87.50 79 GLU A N 1
ATOM 629 C CA . GLU A 1 79 ? -2.197 7.044 -13.698 1.00 87.50 79 GLU A CA 1
ATOM 630 C C . GLU A 1 79 ? -0.974 7.866 -14.116 1.00 87.50 79 GLU A C 1
ATOM 632 O O . GLU A 1 79 ? -0.154 7.408 -14.910 1.00 87.50 79 GLU A O 1
ATOM 637 N N . LYS A 1 80 ? -0.812 9.055 -13.524 1.00 86.31 80 LYS A N 1
ATOM 638 C CA . LYS A 1 80 ? 0.360 9.907 -13.730 1.00 86.31 80 LYS A CA 1
ATOM 639 C C . LYS A 1 80 ? 1.657 9.220 -13.296 1.00 86.31 80 LYS A C 1
ATOM 641 O O . LYS A 1 80 ? 2.624 9.270 -14.043 1.00 86.31 80 LYS A O 1
ATOM 646 N N . ASP A 1 81 ? 1.653 8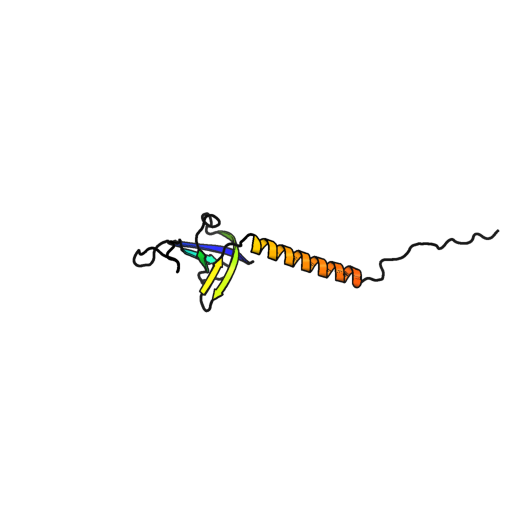.554 -12.141 1.00 84.19 81 ASP A N 1
ATOM 647 C CA . ASP A 1 81 ? 2.825 7.851 -11.604 1.00 84.19 81 ASP A CA 1
ATOM 648 C C . ASP A 1 81 ? 3.224 6.690 -12.528 1.00 84.19 81 ASP A C 1
ATOM 650 O O . ASP A 1 81 ? 4.395 6.517 -12.856 1.00 84.19 81 ASP A O 1
ATOM 654 N N . ILE A 1 82 ? 2.230 5.948 -13.032 1.00 86.50 82 ILE A N 1
ATOM 655 C CA . ILE A 1 82 ? 2.437 4.864 -14.005 1.00 86.50 82 ILE A CA 1
ATOM 656 C C . ILE A 1 82 ? 2.996 5.417 -15.322 1.00 86.50 82 ILE A C 1
ATOM 658 O O . ILE A 1 82 ? 3.882 4.821 -15.931 1.00 86.50 82 ILE A O 1
ATOM 662 N N . THR A 1 83 ? 2.471 6.556 -15.775 1.00 88.88 83 THR A N 1
ATOM 663 C CA . THR A 1 83 ? 2.895 7.201 -17.025 1.00 88.88 83 THR A CA 1
ATOM 664 C C . THR A 1 83 ? 4.333 7.700 -16.924 1.00 88.88 83 THR A C 1
ATOM 666 O O . THR A 1 83 ? 5.113 7.474 -17.843 1.00 88.88 83 THR A O 1
ATOM 669 N N . MET A 1 84 ? 4.695 8.320 -15.798 1.00 87.56 84 MET A N 1
ATOM 670 C CA . MET A 1 84 ? 6.059 8.771 -15.518 1.00 87.56 84 MET A CA 1
ATOM 671 C C . MET A 1 84 ? 7.041 7.602 -15.495 1.00 87.56 84 MET A C 1
ATOM 673 O O . MET A 1 84 ? 8.039 7.649 -16.198 1.00 87.56 84 MET A O 1
ATOM 677 N N . GLU A 1 85 ? 6.720 6.505 -14.804 1.00 88.12 85 GLU A N 1
ATOM 678 C CA . GLU A 1 85 ? 7.623 5.346 -14.769 1.00 88.12 85 GLU A CA 1
ATOM 679 C C . GLU A 1 85 ? 7.820 4.712 -16.160 1.00 88.12 85 GLU A C 1
ATOM 681 O O . GLU A 1 85 ? 8.898 4.211 -16.482 1.00 88.12 85 GLU A O 1
ATOM 686 N N . ARG A 1 86 ? 6.788 4.726 -17.013 1.00 90.44 86 ARG A N 1
ATOM 687 C CA . ARG A 1 86 ? 6.918 4.282 -18.410 1.00 90.44 86 ARG A CA 1
ATOM 688 C C . ARG A 1 86 ? 7.792 5.224 -19.229 1.00 90.44 86 ARG A C 1
ATOM 690 O O . ARG A 1 86 ? 8.583 4.740 -20.032 1.00 90.44 86 ARG A O 1
ATOM 697 N N . LEU A 1 87 ? 7.648 6.534 -19.034 1.00 92.50 87 LEU A N 1
ATOM 698 C CA . LEU A 1 87 ? 8.471 7.531 -19.709 1.00 92.50 87 LEU A CA 1
ATOM 699 C C . LEU A 1 87 ? 9.947 7.358 -19.337 1.00 92.50 87 LEU A C 1
ATOM 701 O O . LEU A 1 87 ? 10.772 7.255 -20.236 1.00 92.50 87 LEU A O 1
ATOM 705 N N . ASP A 1 88 ? 10.254 7.203 -18.047 1.00 92.31 88 ASP A N 1
ATOM 706 C CA . ASP A 1 88 ? 11.623 6.998 -17.559 1.00 92.31 88 ASP A CA 1
ATOM 707 C C . ASP A 1 88 ? 12.277 5.752 -18.186 1.00 92.31 88 ASP A C 1
ATOM 709 O O . ASP A 1 88 ? 13.448 5.778 -18.567 1.00 92.31 88 ASP A O 1
ATOM 713 N N . LYS A 1 89 ? 11.515 4.657 -18.341 1.00 92.12 89 LYS A N 1
ATOM 714 C CA . LYS A 1 89 ? 11.989 3.437 -19.021 1.00 92.12 89 LYS A CA 1
ATOM 715 C C . LYS A 1 89 ? 12.284 3.696 -20.498 1.00 92.12 89 LYS A C 1
ATOM 717 O O . LYS A 1 89 ? 13.357 3.340 -20.969 1.00 92.12 89 LYS A O 1
ATOM 722 N N . ILE A 1 90 ? 11.378 4.371 -21.206 1.00 93.56 90 ILE A N 1
ATOM 723 C CA . ILE A 1 90 ? 11.579 4.726 -22.619 1.00 93.56 90 ILE A CA 1
ATOM 724 C C . ILE A 1 90 ? 12.804 5.638 -22.783 1.00 93.56 90 ILE A C 1
ATOM 726 O O . ILE A 1 90 ? 13.584 5.462 -23.716 1.00 93.56 90 ILE A O 1
ATOM 730 N N . GLU A 1 91 ? 13.007 6.603 -21.887 1.00 94.38 91 GLU A N 1
ATOM 731 C CA . GLU A 1 91 ? 14.178 7.483 -21.920 1.00 94.38 91 GLU A CA 1
ATOM 732 C C . GLU A 1 91 ? 15.489 6.717 -21.690 1.00 94.38 91 GLU A C 1
ATOM 734 O O . GLU A 1 91 ? 16.486 6.988 -22.370 1.00 94.38 91 GLU A O 1
ATOM 739 N N . ALA A 1 92 ? 15.489 5.737 -20.780 1.00 93.00 92 ALA A N 1
ATOM 740 C CA . ALA A 1 92 ? 16.626 4.850 -20.554 1.00 93.00 92 ALA A CA 1
ATOM 741 C C . ALA A 1 92 ? 16.933 3.988 -21.790 1.00 93.00 92 ALA A C 1
ATOM 743 O O . ALA A 1 92 ? 18.083 3.968 -22.235 1.00 93.00 92 ALA A O 1
ATOM 744 N N . ASP A 1 93 ? 15.913 3.373 -22.393 1.00 92.06 93 ASP A N 1
ATOM 745 C CA . ASP A 1 93 ? 16.052 2.571 -23.614 1.00 92.06 93 ASP A CA 1
ATOM 746 C C . ASP A 1 93 ? 16.590 3.428 -24.773 1.00 92.06 93 ASP A C 1
ATOM 748 O O . ASP A 1 93 ? 17.519 3.036 -25.479 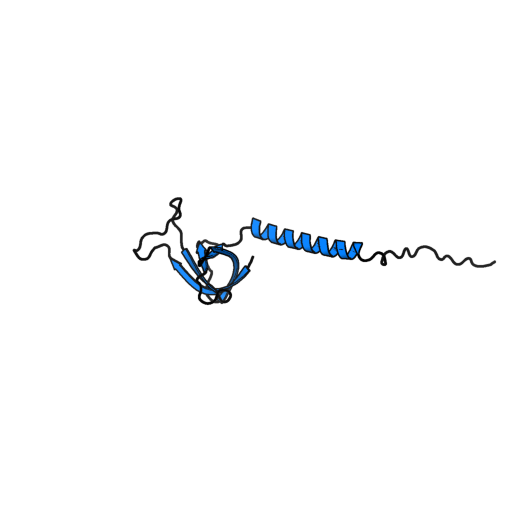1.00 92.06 93 ASP A O 1
ATOM 752 N N . ILE A 1 94 ? 16.077 4.653 -24.946 1.00 93.88 94 ILE A N 1
ATOM 753 C CA . ILE A 1 94 ? 16.582 5.601 -25.952 1.00 93.88 94 ILE A CA 1
ATOM 754 C C . ILE A 1 94 ? 18.050 5.943 -25.694 1.00 93.88 94 ILE A C 1
ATOM 756 O O . ILE A 1 94 ? 18.831 6.055 -26.643 1.00 93.88 94 ILE A O 1
ATOM 760 N N . LYS A 1 95 ? 18.446 6.147 -24.435 1.00 92.19 95 LYS A N 1
ATOM 761 C CA . LYS A 1 95 ? 19.842 6.429 -24.081 1.00 92.19 95 LYS A CA 1
ATOM 762 C C . LYS A 1 95 ? 20.746 5.245 -24.425 1.00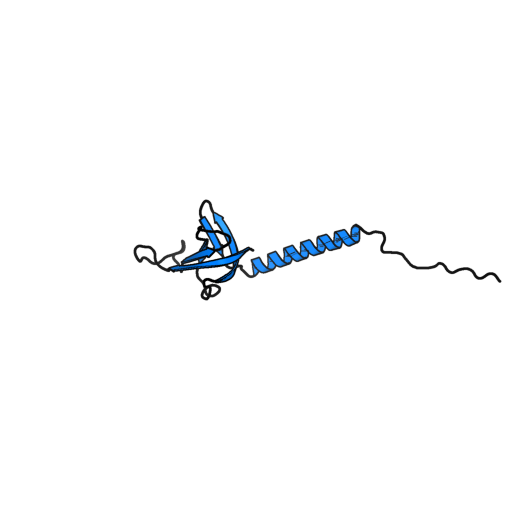 92.19 95 LYS A C 1
ATOM 764 O O . LYS A 1 95 ? 21.820 5.460 -24.983 1.00 92.19 95 LYS A O 1
ATOM 769 N N . GLU A 1 96 ? 20.314 4.023 -24.133 1.00 91.00 96 GLU A N 1
ATOM 770 C CA . GLU A 1 96 ? 21.044 2.805 -24.488 1.00 91.00 96 GLU A CA 1
ATOM 771 C C . GLU A 1 96 ? 21.176 2.655 -26.008 1.00 91.00 96 GLU A C 1
ATOM 773 O O . GLU A 1 96 ? 22.287 2.514 -26.517 1.00 91.00 96 GLU A O 1
ATOM 778 N N . LEU A 1 97 ? 20.077 2.812 -26.748 1.00 88.94 97 LEU A N 1
ATOM 779 C CA . LEU A 1 97 ? 20.079 2.770 -28.211 1.00 88.94 97 LEU A CA 1
ATOM 780 C C . LEU A 1 97 ? 20.998 3.837 -28.819 1.00 88.94 97 LEU A C 1
ATOM 782 O O . LEU A 1 97 ? 21.777 3.540 -29.722 1.00 88.94 97 LEU A O 1
ATOM 786 N N . LYS A 1 98 ? 20.967 5.072 -28.303 1.00 88.25 98 LYS A N 1
ATOM 787 C CA . LYS A 1 98 ? 21.880 6.142 -28.738 1.00 88.25 98 LYS A CA 1
ATOM 788 C C . LYS A 1 98 ? 23.340 5.782 -28.484 1.00 88.25 98 LYS A C 1
ATOM 790 O O . LYS A 1 98 ? 24.179 6.050 -29.339 1.00 88.25 98 LYS A O 1
ATOM 795 N N . ASN A 1 99 ? 23.649 5.172 -27.342 1.00 86.06 99 ASN A N 1
ATOM 796 C CA . ASN A 1 99 ? 25.004 4.720 -27.041 1.00 86.06 99 ASN A CA 1
ATOM 797 C C . ASN A 1 99 ? 25.451 3.591 -27.977 1.00 86.06 99 ASN A C 1
ATOM 799 O O . ASN A 1 99 ? 26.601 3.593 -28.399 1.00 86.06 99 ASN A O 1
ATOM 803 N N . LEU A 1 100 ? 24.561 2.665 -28.344 1.00 85.25 100 LEU A N 1
ATOM 804 C CA . LEU A 1 100 ? 24.860 1.598 -29.305 1.00 85.25 100 LEU A CA 1
ATOM 805 C C . LEU A 1 100 ? 25.110 2.143 -30.717 1.00 85.25 100 LEU A C 1
ATOM 807 O O . LEU A 1 100 ? 26.048 1.709 -31.382 1.00 85.25 100 LEU A O 1
ATOM 811 N N . ILE A 1 101 ? 24.311 3.120 -31.155 1.00 84.19 101 ILE A N 1
ATOM 812 C CA . ILE A 1 101 ? 24.479 3.783 -32.457 1.00 84.19 101 ILE A CA 1
ATOM 813 C C . ILE A 1 101 ? 25.780 4.600 -32.485 1.00 84.19 101 ILE A C 1
ATOM 815 O O . ILE A 1 101 ? 26.558 4.492 -33.427 1.00 84.19 101 ILE A O 1
ATOM 819 N N . ASN A 1 102 ? 26.051 5.387 -31.441 1.00 79.31 102 ASN A N 1
ATOM 820 C CA . ASN A 1 102 ? 27.223 6.267 -31.393 1.00 79.31 102 ASN A CA 1
ATOM 821 C C . ASN A 1 102 ? 28.525 5.524 -31.043 1.00 79.31 102 ASN A C 1
ATOM 823 O O . ASN A 1 102 ? 29.609 5.985 -31.389 1.00 79.31 102 ASN A O 1
ATOM 827 N N . GLY A 1 103 ? 28.430 4.392 -30.344 1.00 62.28 103 GLY A N 1
ATOM 828 C CA . GLY A 1 103 ? 29.559 3.558 -29.934 1.00 62.28 103 GLY A CA 1
ATOM 829 C C . GLY A 1 103 ? 30.041 2.576 -31.002 1.00 62.28 103 GLY A C 1
ATOM 830 O O . GLY A 1 103 ? 31.046 1.906 -30.777 1.00 62.28 103 GLY A O 1
ATOM 831 N N . ASN A 1 104 ? 29.366 2.482 -32.155 1.00 57.03 104 ASN A N 1
ATOM 832 C CA . ASN A 1 104 ? 29.752 1.580 -33.237 1.00 57.03 104 ASN A CA 1
ATOM 833 C C . ASN A 1 104 ? 29.832 2.288 -34.605 1.00 57.03 104 ASN A C 1
ATOM 835 O O . ASN A 1 104 ? 28.936 2.131 -35.436 1.00 57.03 104 ASN A O 1
ATOM 839 N N . PRO A 1 105 ? 30.928 3.012 -34.903 1.00 53.03 105 PRO A N 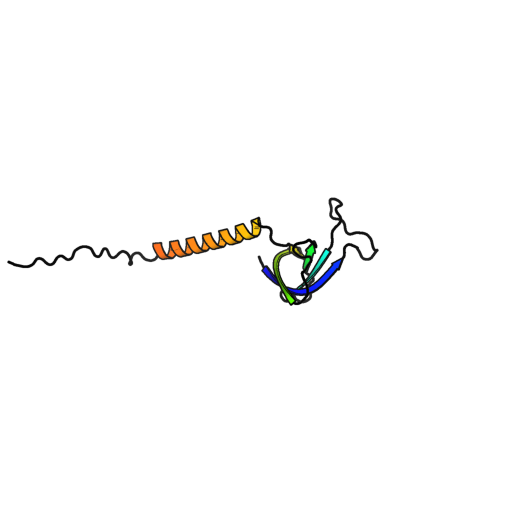1
ATOM 840 C CA . PRO A 1 105 ? 31.171 3.545 -36.245 1.00 53.03 105 PRO A CA 1
ATOM 841 C C . PRO A 1 105 ? 31.469 2.461 -37.308 1.00 53.03 105 PRO A C 1
ATOM 843 O O . PRO A 1 105 ? 31.702 2.804 -38.461 1.00 53.03 105 PRO A O 1
ATOM 846 N N . ALA A 1 106 ? 31.468 1.163 -36.966 1.00 51.56 106 ALA A N 1
ATOM 847 C CA . ALA A 1 106 ? 31.938 0.084 -37.845 1.00 51.56 106 ALA A CA 1
ATOM 848 C C . ALA A 1 106 ? 30.840 -0.705 -38.597 1.00 51.56 106 ALA A C 1
ATOM 850 O O . ALA A 1 106 ? 31.168 -1.648 -39.316 1.00 51.56 106 ALA A O 1
ATOM 851 N N . MET A 1 107 ? 29.553 -0.356 -38.456 1.00 51.62 107 MET A N 1
ATOM 852 C CA . MET A 1 107 ? 28.441 -1.060 -39.134 1.00 51.62 107 MET A CA 1
ATOM 853 C C . MET A 1 107 ? 27.903 -0.358 -40.390 1.00 51.62 107 MET A C 1
ATOM 855 O O . MET A 1 107 ? 27.054 -0.925 -41.070 1.00 51.62 107 MET A O 1
ATOM 859 N N . ILE A 1 108 ? 28.406 0.825 -40.753 1.00 56.25 108 ILE A N 1
ATOM 860 C CA . ILE A 1 108 ? 28.189 1.371 -42.100 1.00 56.25 108 ILE A CA 1
ATOM 861 C C . ILE A 1 108 ? 29.403 0.982 -42.941 1.00 56.25 108 ILE A C 1
ATOM 863 O O . ILE A 1 108 ? 30.301 1.785 -43.178 1.00 56.25 108 ILE A O 1
ATOM 867 N N . LYS A 1 109 ? 29.467 -0.291 -43.342 1.00 52.72 109 LYS A N 1
ATOM 868 C CA . LYS A 1 109 ? 30.249 -0.651 -44.523 1.00 52.72 109 LYS A CA 1
ATOM 869 C C . LYS A 1 109 ? 29.400 -0.244 -45.717 1.00 52.72 109 LYS A C 1
ATOM 871 O O . LYS A 1 109 ? 28.346 -0.824 -45.958 1.00 52.72 109 LYS A O 1
ATOM 876 N N . ASP A 1 110 ? 29.802 0.832 -46.381 1.00 55.41 110 ASP A N 1
ATOM 877 C CA . ASP A 1 110 ? 29.288 1.152 -47.706 1.00 55.41 110 ASP A CA 1
ATOM 878 C C . ASP A 1 110 ? 29.831 0.068 -48.646 1.00 55.41 110 ASP A C 1
ATOM 880 O O . ASP A 1 110 ? 30.971 0.139 -49.094 1.00 55.41 110 ASP A O 1
ATOM 884 N N . ASP A 1 111 ? 29.050 -0.992 -48.870 1.00 57.44 111 ASP A N 1
ATOM 885 C CA . ASP A 1 111 ? 29.364 -2.076 -49.814 1.00 57.44 111 ASP A CA 1
ATOM 886 C C . ASP A 1 111 ? 29.153 -1.607 -51.270 1.00 57.44 111 ASP A C 1
ATOM 888 O O . ASP A 1 111 ? 28.563 -2.307 -52.095 1.00 57.44 111 ASP A O 1
ATOM 892 N N . ARG A 1 112 ? 29.595 -0.388 -51.594 1.00 57.59 112 ARG A N 1
ATOM 893 C CA . ARG A 1 112 ? 29.588 0.138 -52.958 1.00 57.59 112 ARG A CA 1
ATOM 894 C C . ARG A 1 112 ? 31.001 0.142 -53.524 1.00 57.59 112 ARG A C 1
ATOM 896 O O . ARG A 1 112 ? 31.882 0.851 -53.055 1.00 57.59 112 ARG A O 1
ATOM 903 N N . ASP A 1 113 ? 31.128 -0.647 -54.585 1.00 54.38 113 ASP A N 1
ATOM 904 C CA . ASP A 1 113 ? 32.074 -0.508 -55.686 1.00 54.38 113 ASP A CA 1
ATOM 905 C C . ASP A 1 113 ? 33.525 -0.939 -55.438 1.00 54.38 113 ASP A C 1
ATOM 907 O O . ASP A 1 113 ? 34.461 -0.147 -55.371 1.00 54.38 113 ASP A O 1
ATOM 911 N N . THR A 1 114 ? 33.731 -2.257 -55.484 1.00 55.03 114 THR A N 1
ATOM 912 C CA . THR A 1 114 ? 34.875 -2.817 -56.225 1.00 55.03 114 THR A CA 1
ATOM 913 C C . THR A 1 114 ? 34.347 -3.415 -57.527 1.00 55.03 114 THR A C 1
ATOM 915 O O . THR A 1 114 ? 34.028 -4.597 -57.610 1.00 55.03 114 THR A O 1
ATOM 918 N N . ILE A 1 115 ? 34.186 -2.567 -58.545 1.00 61.03 115 ILE A N 1
ATOM 919 C CA . ILE A 1 115 ? 34.034 -3.033 -59.926 1.00 61.03 115 ILE A CA 1
ATOM 920 C C . ILE A 1 115 ? 35.448 -3.394 -60.387 1.00 61.03 115 ILE A C 1
ATOM 922 O O . ILE A 1 115 ? 36.275 -2.507 -60.588 1.00 61.03 115 ILE A O 1
ATOM 926 N N . GLU A 1 116 ? 35.755 -4.688 -60.484 1.00 56.62 116 GLU A N 1
ATOM 927 C CA . GLU A 1 116 ? 36.988 -5.147 -61.126 1.00 56.62 116 GLU A CA 1
ATOM 928 C C . GLU A 1 116 ? 36.936 -4.779 -62.615 1.00 56.62 116 GLU A C 1
ATOM 930 O O . GLU A 1 116 ? 36.046 -5.216 -63.350 1.00 56.62 116 GLU A O 1
ATOM 935 N N . GLU A 1 117 ? 37.879 -3.949 -63.063 1.00 56.62 117 GLU A N 1
ATOM 936 C CA . GLU A 1 117 ? 38.088 -3.692 -64.486 1.00 56.62 117 GLU A CA 1
ATOM 937 C C . GLU A 1 117 ? 38.532 -4.990 -65.170 1.00 56.62 117 GLU A C 1
ATOM 939 O O . GLU A 1 117 ? 39.592 -5.544 -64.875 1.00 56.62 117 GLU A O 1
ATOM 944 N N . VAL A 1 118 ? 37.705 -5.484 -66.093 1.00 54.44 118 VAL A N 1
ATOM 945 C CA . VAL A 1 118 ? 38.026 -6.644 -66.928 1.00 54.44 118 VAL A CA 1
ATOM 946 C C . VAL A 1 118 ? 38.973 -6.178 -68.043 1.00 54.44 118 VAL A C 1
ATOM 948 O O . VAL A 1 118 ? 38.583 -5.300 -68.818 1.00 54.44 118 VAL A O 1
ATOM 951 N N . PRO A 1 119 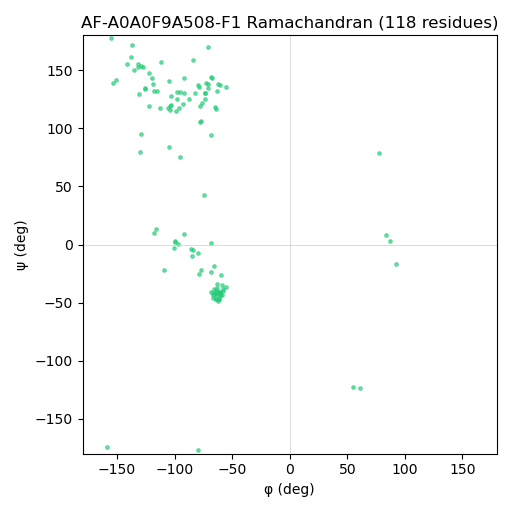? 40.203 -6.712 -68.153 1.00 64.00 119 PRO A N 1
ATOM 952 C CA . PRO A 1 119 ? 41.118 -6.316 -69.215 1.00 64.00 119 PRO A CA 1
ATOM 953 C C . PRO A 1 119 ? 40.667 -6.896 -70.565 1.00 64.00 119 PRO A C 1
ATOM 955 O O . PRO A 1 119 ? 40.223 -8.044 -70.637 1.00 64.00 119 PRO A O 1
ATOM 958 N N . PHE A 1 120 ? 40.777 -6.065 -71.606 1.00 61.44 120 PHE A N 1
ATOM 959 C CA . PHE A 1 120 ? 40.445 -6.353 -73.007 1.00 61.44 120 PHE A CA 1
ATOM 960 C C . PHE A 1 120 ? 41.375 -7.382 -73.658 1.00 61.44 120 PHE A C 1
ATOM 962 O O . PHE A 1 120 ? 42.596 -7.341 -73.375 1.00 61.44 120 PHE A O 1
#

Organism: NCBI:txid412755

Mean predicted aligned error: 10.0 Å